Protein AF-A0A967S9K1-F1 (afdb_monomer_lite)

Radius of gyration: 13.37 Å; chains: 1; bounding box: 33×18×40 Å

Structure (mmCIF, N/CA/C/O backbone):
data_AF-A0A967S9K1-F1
#
_entry.id   AF-A0A967S9K1-F1
#
loop_
_atom_site.group_PDB
_atom_site.id
_atom_site.type_symbol
_atom_site.label_atom_id
_atom_site.label_alt_id
_atom_site.label_comp_id
_atom_site.label_asym_id
_atom_site.label_entity_id
_atom_site.label_seq_id
_atom_site.pdbx_PDB_ins_code
_atom_site.Cartn_x
_atom_site.Cartn_y
_atom_site.Cartn_z
_atom_site.occupancy
_atom_site.B_iso_or_equiv
_atom_site.auth_seq_id
_atom_site.auth_comp_id
_atom_site.auth_asym_id
_atom_site.auth_atom_id
_atom_site.pdbx_PDB_model_num
ATOM 1 N N . MET A 1 1 ? 8.281 11.424 -25.701 1.00 70.38 1 MET A N 1
ATOM 2 C CA . MET A 1 1 ? 6.899 10.934 -25.880 1.00 70.38 1 MET A CA 1
ATOM 3 C C . MET A 1 1 ? 6.583 10.106 -24.648 1.00 70.38 1 MET A C 1
ATOM 5 O O . MET A 1 1 ? 7.415 9.271 -24.311 1.00 70.38 1 MET A O 1
ATOM 9 N N . LEU A 1 2 ? 5.515 10.409 -23.907 1.00 72.44 2 LEU A N 1
ATOM 10 C CA . LEU A 1 2 ? 5.130 9.585 -22.758 1.00 72.44 2 LEU A CA 1
ATOM 11 C C . LEU A 1 2 ? 4.681 8.216 -23.278 1.00 72.44 2 LEU A C 1
ATOM 13 O O . LEU A 1 2 ? 4.014 8.140 -24.305 1.00 72.44 2 LEU A O 1
ATOM 17 N N . ASP A 1 3 ? 5.074 7.146 -22.592 1.00 89.06 3 ASP A N 1
ATOM 18 C CA . ASP A 1 3 ? 4.477 5.834 -22.828 1.00 89.06 3 ASP A CA 1
ATOM 19 C C . ASP A 1 3 ? 3.045 5.863 -22.278 1.00 89.06 3 ASP A C 1
ATOM 21 O O . ASP A 1 3 ? 2.818 5.752 -21.067 1.00 89.06 3 ASP A O 1
ATOM 25 N N . GLU A 1 4 ? 2.098 6.083 -23.187 1.00 90.69 4 GLU A N 1
ATOM 26 C CA . GLU A 1 4 ? 0.667 6.183 -22.906 1.00 90.69 4 GLU A CA 1
ATOM 27 C C . GLU A 1 4 ? 0.114 4.892 -22.287 1.00 90.69 4 GLU A C 1
ATOM 29 O O . GLU A 1 4 ? -0.736 4.946 -21.397 1.00 90.69 4 GLU A O 1
ATOM 34 N N . ALA A 1 5 ? 0.634 3.723 -22.680 1.00 89.06 5 ALA A N 1
ATOM 35 C CA . ALA A 1 5 ? 0.191 2.445 -22.129 1.00 89.06 5 ALA A CA 1
ATOM 36 C C . ALA A 1 5 ? 0.617 2.309 -20.661 1.00 89.06 5 ALA A C 1
ATOM 38 O O . ALA A 1 5 ? -0.197 1.974 -19.796 1.00 89.06 5 ALA A O 1
ATOM 39 N N . ALA A 1 6 ? 1.870 2.653 -20.353 1.00 85.62 6 ALA A N 1
ATOM 40 C CA . ALA A 1 6 ? 2.351 2.669 -18.976 1.00 85.62 6 ALA A CA 1
ATOM 41 C C . ALA A 1 6 ? 1.652 3.747 -18.125 1.00 85.62 6 ALA A C 1
ATOM 43 O O . ALA A 1 6 ? 1.467 3.564 -16.920 1.00 85.62 6 ALA A O 1
ATOM 44 N N . ALA A 1 7 ? 1.261 4.880 -18.718 1.00 86.88 7 ALA A N 1
ATOM 45 C CA . ALA A 1 7 ? 0.492 5.917 -18.030 1.00 86.88 7 ALA A CA 1
ATOM 46 C C . ALA A 1 7 ? -0.927 5.447 -17.684 1.00 86.88 7 ALA A C 1
ATOM 48 O O . ALA A 1 7 ? -1.347 5.602 -16.535 1.00 86.88 7 ALA A O 1
ATOM 49 N N . ALA A 1 8 ? -1.621 4.809 -18.629 1.00 90.31 8 ALA A N 1
ATOM 50 C CA . ALA A 1 8 ? -2.941 4.227 -18.408 1.00 90.31 8 ALA A CA 1
ATOM 51 C C . ALA A 1 8 ? -2.914 3.122 -17.337 1.00 90.31 8 ALA A C 1
ATOM 53 O O . ALA A 1 8 ? -3.761 3.108 -16.444 1.00 90.31 8 ALA A O 1
ATOM 54 N N . GLU A 1 9 ? -1.903 2.243 -17.365 1.00 89.44 9 GLU A N 1
ATOM 55 C CA . GLU A 1 9 ? -1.723 1.192 -16.353 1.00 89.44 9 GLU A CA 1
ATOM 56 C C . GLU A 1 9 ? -1.539 1.780 -14.945 1.00 89.44 9 GLU A C 1
ATOM 58 O O . GLU A 1 9 ? -2.119 1.282 -13.977 1.00 89.44 9 GLU A O 1
ATOM 63 N N . ARG A 1 10 ? -0.756 2.860 -14.822 1.00 88.44 10 ARG A N 1
ATOM 64 C CA . ARG A 1 10 ? -0.566 3.559 -13.545 1.00 88.44 10 ARG A CA 1
ATOM 65 C C . ARG A 1 10 ? -1.850 4.216 -13.063 1.00 88.44 10 ARG A C 1
ATOM 67 O O . ARG A 1 10 ? -2.177 4.065 -11.891 1.00 88.44 10 ARG A O 1
ATOM 74 N N . LEU A 1 11 ? -2.572 4.911 -13.942 1.00 87.50 11 LEU A N 1
ATOM 75 C CA . LEU A 1 11 ? -3.817 5.595 -13.589 1.00 87.50 11 LEU A CA 1
ATOM 76 C C . LEU A 1 11 ? -4.866 4.607 -13.065 1.00 87.50 11 LEU A C 1
ATOM 78 O O . LEU A 1 11 ? -5.467 4.853 -12.024 1.00 87.50 11 LEU A O 1
ATOM 82 N N . ALA A 1 12 ? -5.006 3.453 -13.722 1.00 88.25 12 ALA A N 1
ATOM 83 C CA . ALA A 1 12 ? -5.931 2.400 -13.307 1.00 88.25 12 ALA A CA 1
ATOM 84 C C . ALA A 1 12 ? -5.629 1.820 -11.909 1.00 88.25 12 ALA A C 1
ATOM 86 O O . ALA A 1 12 ? -6.508 1.228 -11.291 1.00 88.25 12 ALA A O 1
ATOM 87 N N . ARG A 1 13 ? -4.396 1.970 -11.403 1.00 87.19 13 ARG A N 1
ATOM 88 C CA . ARG A 1 13 ? -3.949 1.444 -10.097 1.00 87.19 13 ARG A CA 1
ATOM 89 C C . ARG A 1 13 ? -3.550 2.532 -9.094 1.00 87.19 13 ARG A C 1
ATOM 91 O O . ARG A 1 13 ? -2.995 2.215 -8.043 1.00 87.19 13 ARG A O 1
ATOM 98 N N . T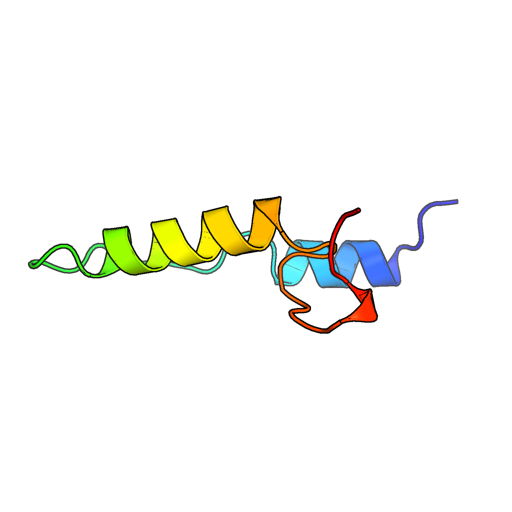YR A 1 14 ? -3.786 3.800 -9.428 1.00 82.44 14 TYR A N 1
ATOM 99 C CA . TYR A 1 14 ? -3.286 4.955 -8.678 1.00 82.44 14 TYR A CA 1
ATOM 100 C C . TYR A 1 14 ? -3.933 5.138 -7.309 1.00 82.44 14 TYR A C 1
ATOM 102 O O . TYR A 1 14 ? -3.256 5.506 -6.352 1.00 82.44 14 TYR A O 1
ATOM 110 N N . ALA A 1 15 ? -5.228 4.877 -7.205 1.00 82.06 15 ALA A N 1
ATOM 111 C CA . ALA A 1 15 ? -5.960 5.018 -5.959 1.00 82.06 15 ALA A CA 1
ATOM 112 C C . ALA A 1 15 ? -6.972 3.874 -5.862 1.00 82.06 15 ALA A C 1
ATOM 114 O O . ALA A 1 15 ? -8.029 3.948 -6.488 1.00 82.06 15 ALA A O 1
ATOM 115 N N . PRO A 1 16 ? -6.639 2.793 -5.140 1.00 84.38 16 PRO A N 1
ATOM 116 C CA . PRO A 1 16 ? -7.619 1.780 -4.783 1.00 84.38 16 PRO A CA 1
ATOM 117 C C . PRO A 1 16 ? -8.713 2.409 -3.918 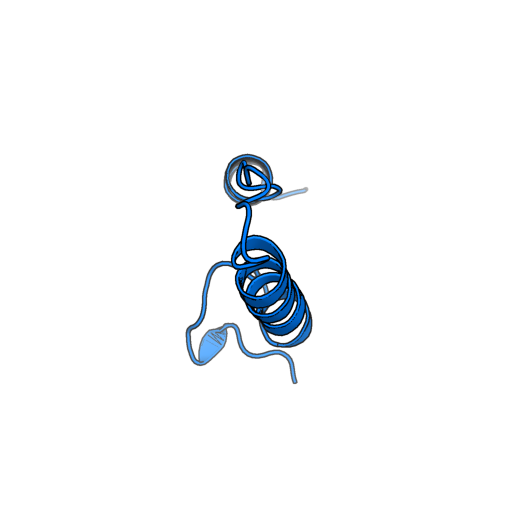1.00 84.38 16 PRO A C 1
ATOM 119 O O . PRO A 1 16 ? -8.425 3.265 -3.079 1.00 84.38 16 PRO A O 1
ATOM 122 N N . GLU A 1 17 ? -9.951 1.968 -4.103 1.00 87.00 17 GLU A N 1
ATOM 123 C CA . GLU A 1 17 ? -11.049 2.336 -3.214 1.00 87.00 17 GLU A CA 1
ATOM 124 C C . GLU A 1 17 ? -10.832 1.679 -1.844 1.00 87.00 17 GLU A C 1
ATOM 126 O O . GLU A 1 17 ? -10.525 0.486 -1.757 1.00 87.00 17 GLU A O 1
ATOM 131 N N . LEU A 1 18 ? -10.931 2.473 -0.776 1.00 88.88 18 LEU A N 1
ATOM 132 C CA . LEU A 1 18 ? -10.714 2.018 0.591 1.00 88.88 18 LEU A CA 1
ATOM 133 C C . LEU A 1 18 ? -11.804 2.570 1.502 1.00 88.88 18 LEU A C 1
ATOM 135 O O . LEU A 1 18 ? -11.838 3.764 1.793 1.00 88.88 18 LEU A O 1
ATOM 139 N N . GLU A 1 19 ? -12.638 1.668 2.003 1.00 91.06 19 GLU A N 1
ATOM 140 C CA . GLU A 1 19 ? -13.679 2.003 2.965 1.00 91.06 19 GLU A CA 1
ATOM 141 C C . GLU A 1 19 ? -13.126 2.020 4.401 1.00 91.06 19 GLU A C 1
ATOM 143 O O . GLU A 1 19 ? -12.413 1.090 4.806 1.00 91.06 19 GLU A O 1
ATOM 148 N N . PRO A 1 20 ? -13.449 3.045 5.212 1.00 91.00 20 PRO A N 1
ATOM 149 C CA . PRO A 1 20 ? -13.073 3.073 6.617 1.00 91.00 20 PRO A CA 1
ATOM 150 C C . PRO A 1 20 ? -13.736 1.934 7.399 1.00 91.00 20 PRO A C 1
ATOM 152 O O . PRO A 1 20 ? -14.949 1.896 7.588 1.00 91.00 20 PRO A O 1
ATOM 155 N N . ALA A 1 21 ? -12.922 1.007 7.897 1.00 91.06 21 ALA A N 1
ATOM 156 C CA . ALA A 1 21 ? -13.393 -0.065 8.768 1.00 91.06 21 ALA A CA 1
ATOM 157 C C . ALA A 1 21 ? -13.489 0.379 10.251 1.00 91.06 21 ALA A C 1
ATOM 159 O O . ALA A 1 21 ? -12.628 1.150 10.700 1.00 91.06 21 ALA A O 1
ATOM 160 N N . PRO A 1 22 ? -14.485 -0.107 11.028 1.00 93.19 22 PRO A N 1
ATOM 161 C CA . PRO A 1 22 ? -14.733 0.325 12.411 1.00 93.19 22 PRO A CA 1
ATOM 162 C C . PRO A 1 22 ? -13.567 0.131 13.383 1.00 93.19 22 PRO A C 1
ATOM 164 O O . PRO A 1 22 ? -13.470 0.867 14.363 1.00 93.19 22 PRO A O 1
ATOM 167 N N . PHE A 1 23 ? -12.685 -0.838 13.129 1.00 95.12 23 PHE A N 1
ATOM 168 C CA . PHE A 1 23 ? -11.537 -1.127 13.990 1.00 95.12 23 PHE A CA 1
ATOM 169 C C . PHE A 1 23 ? -10.218 -0.585 13.424 1.00 95.12 23 PHE A C 1
ATOM 171 O O . PHE A 1 23 ? -9.149 -0.874 13.958 1.00 95.12 23 PHE A O 1
ATOM 178 N N . GLY A 1 24 ? -10.275 0.251 12.382 1.00 92.50 24 GLY A N 1
ATOM 179 C CA . GLY A 1 24 ? -9.102 0.949 11.862 1.00 92.50 24 GLY A CA 1
ATOM 180 C C . GLY A 1 24 ? -8.217 0.123 10.926 1.00 92.50 24 GLY A C 1
ATOM 181 O O . GLY A 1 24 ? -7.095 0.532 10.641 1.00 92.50 24 GLY A O 1
ATOM 182 N N . GLU A 1 25 ? -8.689 -1.007 10.398 1.00 93.94 25 GLU A N 1
ATOM 183 C CA . GLU A 1 25 ? -7.925 -1.880 9.493 1.00 93.94 25 GLU A CA 1
ATOM 184 C C . GLU A 1 25 ? -7.431 -1.139 8.238 1.00 93.94 25 GLU A C 1
ATOM 186 O O . GLU A 1 25 ? -6.344 -1.410 7.718 1.00 93.94 25 GLU A O 1
ATOM 191 N N . HIS A 1 26 ? -8.198 -0.137 7.802 1.00 93.12 26 HIS A N 1
ATOM 192 C CA . HIS A 1 26 ? -7.846 0.766 6.713 1.00 93.12 26 HIS A CA 1
ATOM 193 C C . HIS A 1 26 ? -6.513 1.497 6.964 1.00 93.12 26 HIS A C 1
ATOM 195 O O . HIS A 1 26 ? -5.743 1.688 6.028 1.00 93.12 26 HIS A O 1
ATOM 201 N N . ALA A 1 27 ? -6.171 1.839 8.211 1.00 93.50 27 ALA A N 1
ATOM 202 C CA . ALA A 1 27 ? -4.919 2.524 8.536 1.00 93.50 27 ALA A CA 1
ATOM 203 C C . ALA A 1 27 ? -3.690 1.631 8.298 1.00 93.50 27 ALA A C 1
ATOM 205 O O . ALA A 1 27 ? -2.692 2.076 7.726 1.00 93.50 27 ALA A O 1
ATOM 206 N N . LEU A 1 28 ? -3.770 0.351 8.681 1.00 93.94 28 LEU A N 1
ATOM 207 C CA . LEU A 1 28 ? -2.696 -0.614 8.433 1.00 93.94 28 LEU A CA 1
ATOM 208 C C . LEU A 1 28 ? -2.530 -0.893 6.934 1.00 93.94 28 LEU A C 1
ATOM 210 O O . LEU A 1 28 ? -1.405 -1.038 6.444 1.00 93.94 28 LEU A O 1
ATOM 214 N N . TRP A 1 29 ? -3.639 -0.948 6.196 1.00 92.44 29 TRP A N 1
ATOM 215 C CA . TRP A 1 29 ? -3.604 -1.063 4.743 1.00 92.44 29 TRP A CA 1
ATOM 216 C C . TRP A 1 29 ? -2.923 0.158 4.104 1.00 92.44 29 TRP A C 1
ATOM 218 O O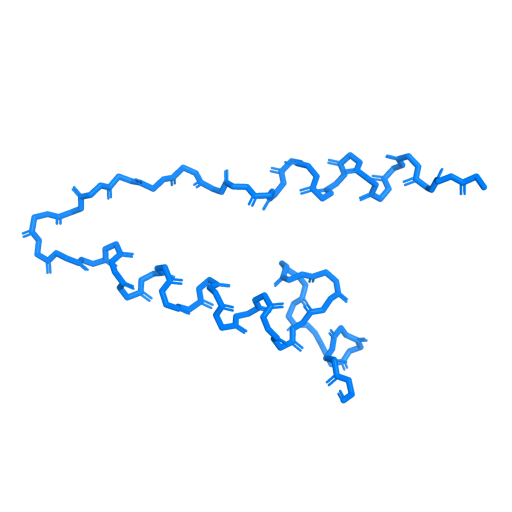 . TRP A 1 29 ? -1.976 -0.016 3.335 1.00 92.44 29 TRP A O 1
ATOM 228 N N . VAL A 1 30 ? -3.321 1.380 4.491 1.00 92.56 30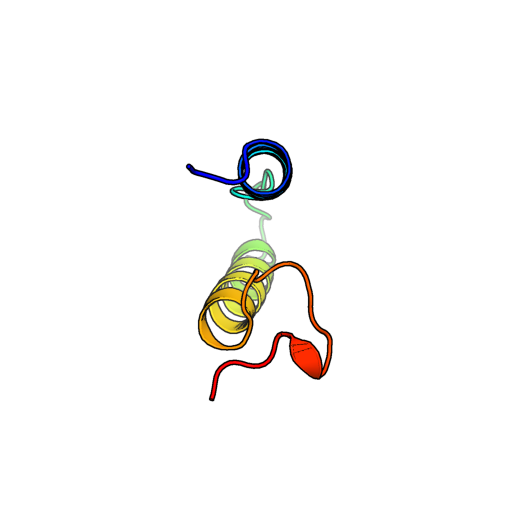 VAL A N 1
ATOM 229 C CA . VAL A 1 30 ? -2.738 2.636 3.976 1.00 92.56 30 VAL A CA 1
ATOM 230 C C . VAL A 1 30 ? -1.246 2.697 4.265 1.00 92.56 30 VAL A C 1
ATOM 232 O O . VAL A 1 30 ? -0.468 3.063 3.389 1.00 92.56 30 VAL A O 1
ATOM 235 N N . TRP A 1 31 ? -0.820 2.293 5.462 1.00 93.50 31 TRP A N 1
ATOM 236 C CA . TRP A 1 31 ? 0.598 2.249 5.804 1.00 93.50 31 TRP A CA 1
ATOM 237 C C . TRP A 1 31 ? 1.403 1.367 4.842 1.00 93.50 31 TRP A C 1
ATOM 239 O O . TRP A 1 31 ? 2.420 1.808 4.305 1.00 93.50 31 TRP A O 1
ATOM 249 N N . ASN A 1 32 ? 0.945 0.138 4.581 1.00 92.00 32 ASN A N 1
ATOM 250 C CA . ASN A 1 32 ? 1.623 -0.752 3.636 1.00 92.00 32 ASN A CA 1
ATOM 251 C C . ASN A 1 32 ? 1.604 -0.185 2.210 1.00 92.00 32 ASN A C 1
ATOM 253 O O . ASN A 1 32 ? 2.613 -0.265 1.514 1.00 92.00 32 ASN A O 1
ATOM 257 N N . TYR A 1 33 ? 0.494 0.432 1.802 1.00 90.94 33 TYR A N 1
ATOM 258 C CA . TYR A 1 33 ? 0.370 1.079 0.500 1.00 90.94 33 TYR A CA 1
ATOM 259 C C . TYR A 1 33 ? 1.396 2.210 0.312 1.00 90.94 33 TYR A C 1
ATOM 261 O O . TYR A 1 33 ? 2.142 2.217 -0.668 1.00 90.94 33 TYR A O 1
ATOM 269 N N . LEU A 1 34 ? 1.496 3.126 1.280 1.00 91.00 34 LEU A N 1
ATOM 270 C CA . LEU A 1 34 ? 2.456 4.234 1.257 1.00 91.00 34 LEU A CA 1
ATOM 271 C C . LEU A 1 34 ? 3.906 3.743 1.334 1.00 91.00 34 LEU A C 1
ATOM 273 O O . LEU A 1 34 ? 4.777 4.266 0.639 1.00 91.00 34 LEU A O 1
ATOM 277 N N . ARG A 1 35 ? 4.171 2.708 2.141 1.00 92.19 35 ARG A N 1
ATOM 278 C CA . ARG A 1 35 ? 5.488 2.063 2.195 1.00 92.19 35 ARG A CA 1
ATOM 279 C C . ARG A 1 35 ? 5.892 1.539 0.818 1.00 92.19 35 ARG A C 1
ATOM 281 O O . ARG A 1 35 ? 7.006 1.795 0.372 1.00 92.19 35 ARG A O 1
ATOM 288 N N . ASP A 1 36 ? 4.998 0.835 0.133 1.00 91.69 36 ASP A N 1
ATOM 289 C CA . ASP A 1 36 ? 5.295 0.260 -1.180 1.00 91.69 36 ASP A CA 1
ATOM 290 C C . ASP A 1 36 ? 5.502 1.362 -2.243 1.00 91.69 36 ASP A C 1
ATOM 292 O O . ASP A 1 36 ? 6.344 1.213 -3.128 1.00 91.69 36 ASP A O 1
ATOM 296 N N . GLN A 1 37 ? 4.844 2.523 -2.109 1.00 89.38 37 GLN A N 1
ATOM 297 C CA . GLN A 1 37 ? 5.121 3.705 -2.941 1.00 89.38 37 GLN A CA 1
ATOM 298 C C . GLN A 1 37 ? 6.519 4.299 -2.749 1.00 89.38 37 GLN A C 1
ATOM 300 O O . GLN A 1 37 ? 7.110 4.805 -3.712 1.00 89.38 37 GLN A O 1
ATOM 305 N N . ALA A 1 38 ? 7.046 4.231 -1.527 1.00 90.12 38 ALA A N 1
ATOM 306 C CA . ALA A 1 38 ? 8.393 4.684 -1.212 1.00 90.12 38 ALA A CA 1
ATOM 307 C C . ALA A 1 38 ? 9.467 3.689 -1.678 1.00 90.12 38 ALA A C 1
ATOM 309 O O . ALA A 1 38 ? 10.538 4.112 -2.102 1.00 90.12 38 ALA A O 1
ATOM 310 N N . LEU A 1 39 ? 9.180 2.385 -1.620 1.00 91.38 39 LEU A N 1
ATOM 311 C CA . LEU A 1 39 ? 10.156 1.329 -1.907 1.00 91.38 39 LEU A CA 1
ATOM 312 C C . LEU A 1 39 ? 10.213 0.912 -3.376 1.00 91.38 39 LEU A C 1
ATOM 314 O O . LEU A 1 39 ? 11.275 0.499 -3.835 1.00 91.38 39 LEU A O 1
ATOM 318 N N . PHE A 1 40 ? 9.103 1.004 -4.111 1.00 91.25 40 PHE A N 1
ATOM 319 C CA . PHE A 1 40 ? 9.012 0.466 -5.467 1.00 91.25 40 PHE A CA 1
ATOM 320 C C . PHE A 1 40 ? 8.644 1.527 -6.508 1.00 91.25 40 PHE A C 1
ATOM 322 O O . PHE A 1 40 ? 7.966 2.525 -6.228 1.00 91.25 40 PHE A O 1
ATOM 329 N N . TRP A 1 41 ? 9.078 1.305 -7.747 1.00 86.25 41 TRP A N 1
ATOM 330 C CA . TRP A 1 41 ? 8.581 2.017 -8.915 1.00 86.25 41 TRP A CA 1
ATOM 331 C C . TRP A 1 41 ? 8.379 1.076 -10.114 1.00 86.25 41 TRP A C 1
ATOM 333 O O . TRP A 1 41 ? 9.348 0.496 -10.602 1.00 86.25 41 TRP A O 1
ATOM 343 N N . PRO A 1 42 ? 7.150 0.977 -10.657 1.00 88.00 42 PRO A N 1
ATOM 344 C CA . PRO A 1 42 ? 5.895 1.523 -10.128 1.00 88.00 42 PRO A CA 1
ATOM 345 C C . PRO A 1 42 ? 5.444 0.778 -8.856 1.00 88.00 42 PRO A C 1
ATOM 347 O O . PRO A 1 42 ? 5.619 -0.429 -8.752 1.00 88.00 42 PRO A O 1
ATOM 350 N N . TRP A 1 43 ? 4.822 1.481 -7.902 1.00 86.62 43 TRP A N 1
ATOM 351 C CA . TRP A 1 43 ? 4.544 0.989 -6.534 1.00 86.62 43 TRP A CA 1
ATOM 352 C C . TRP A 1 43 ? 3.742 -0.319 -6.441 1.00 86.62 43 TRP A C 1
ATOM 354 O O . TRP A 1 43 ? 3.873 -1.071 -5.480 1.00 86.62 43 TRP A O 1
ATOM 364 N N . PHE A 1 44 ? 2.904 -0.60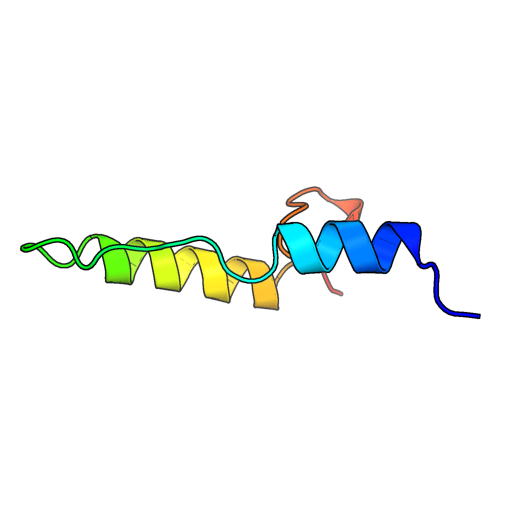7 -7.439 1.00 85.25 44 PHE A N 1
ATOM 365 C CA . PHE A 1 44 ? 2.106 -1.835 -7.502 1.00 85.25 44 PHE A CA 1
ATOM 366 C C . PHE A 1 44 ? 2.896 -3.059 -7.996 1.00 85.25 44 PHE A C 1
ATOM 368 O O . PHE A 1 44 ? 2.392 -4.180 -7.905 1.00 85.25 44 PHE A O 1
ATOM 375 N N . ARG A 1 45 ? 4.116 -2.877 -8.520 1.00 87.94 45 ARG A N 1
ATOM 376 C CA . ARG A 1 45 ? 5.031 -3.965 -8.886 1.00 87.94 45 ARG A CA 1
ATOM 377 C C . ARG A 1 45 ? 6.070 -4.127 -7.787 1.00 87.94 45 ARG A C 1
ATOM 379 O O . ARG A 1 45 ? 6.978 -3.323 -7.647 1.00 87.94 45 ARG A O 1
ATOM 386 N N . ARG A 1 46 ? 5.899 -5.177 -6.987 1.00 85.38 46 ARG A N 1
ATOM 387 C CA . ARG A 1 46 ? 6.735 -5.486 -5.816 1.00 85.38 46 ARG A CA 1
ATOM 388 C C . ARG A 1 46 ? 7.733 -6.590 -6.150 1.00 85.38 46 ARG A C 1
ATOM 390 O O . ARG A 1 46 ? 7.784 -7.616 -5.478 1.00 85.38 46 ARG A O 1
ATOM 397 N N . ASP A 1 47 ? 8.450 -6.407 -7.251 1.00 87.31 47 ASP A N 1
ATOM 398 C CA . ASP A 1 47 ? 9.502 -7.313 -7.702 1.00 87.31 47 ASP A CA 1
ATOM 399 C C . ASP A 1 47 ? 10.889 -6.697 -7.469 1.00 87.31 47 ASP A C 1
ATOM 401 O O . ASP A 1 47 ? 11.024 -5.503 -7.199 1.00 87.31 47 ASP A O 1
ATOM 405 N N . ALA A 1 48 ? 11.929 -7.530 -7.542 1.00 86.38 48 ALA A N 1
ATOM 406 C CA . ALA A 1 48 ? 13.302 -7.098 -7.288 1.00 86.38 48 ALA A CA 1
ATOM 407 C C . ALA A 1 48 ? 13.800 -6.041 -8.293 1.00 86.38 48 ALA A C 1
ATOM 409 O O . ALA A 1 48 ? 14.689 -5.265 -7.958 1.00 86.38 48 ALA A O 1
ATOM 410 N N . ALA A 1 49 ? 13.235 -5.996 -9.505 1.00 88.12 49 ALA A N 1
ATOM 411 C CA . ALA A 1 49 ? 13.607 -5.024 -10.531 1.00 88.12 49 ALA A CA 1
ATOM 412 C C . ALA A 1 49 ? 12.949 -3.651 -10.308 1.00 88.12 49 ALA A C 1
ATOM 414 O O . ALA A 1 49 ? 13.441 -2.647 -10.818 1.00 88.12 49 ALA A O 1
ATOM 415 N N . ALA A 1 50 ? 11.855 -3.605 -9.549 1.00 86.31 50 ALA A N 1
ATOM 416 C CA . ALA A 1 50 ? 11.119 -2.393 -9.222 1.00 86.31 50 ALA A CA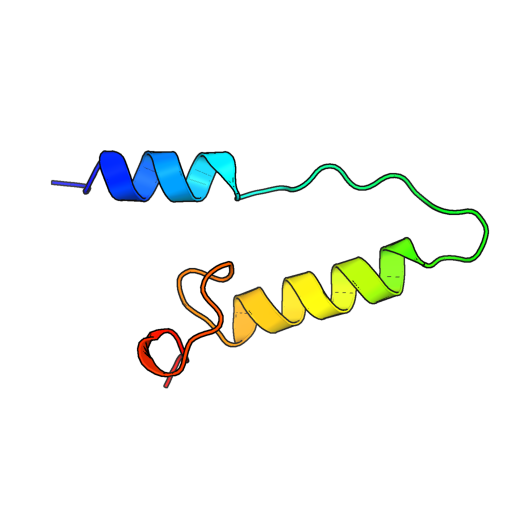 1
ATOM 417 C C . ALA A 1 50 ? 11.607 -1.703 -7.938 1.00 86.31 50 ALA A C 1
ATOM 419 O O . ALA A 1 50 ? 11.111 -0.624 -7.619 1.00 86.31 50 ALA A O 1
ATOM 420 N N . VAL A 1 51 ? 12.543 -2.297 -7.188 1.00 90.94 51 VAL A N 1
ATOM 421 C CA . VAL A 1 51 ? 13.109 -1.695 -5.968 1.00 90.94 51 VAL A CA 1
ATOM 422 C C . VAL A 1 51 ? 13.820 -0.389 -6.322 1.00 90.94 51 VAL A C 1
ATOM 424 O O . VAL A 1 51 ? 14.645 -0.346 -7.235 1.00 90.94 51 VAL A O 1
ATOM 427 N N . ARG A 1 52 ? 13.503 0.688 -5.601 1.00 83.94 52 ARG A N 1
ATOM 428 C CA . ARG A 1 52 ? 14.212 1.960 -5.751 1.00 83.94 52 ARG A CA 1
ATOM 429 C C . ARG A 1 52 ? 15.624 1.857 -5.145 1.00 83.94 52 ARG A C 1
ATOM 431 O O . ARG A 1 52 ? 15.755 1.250 -4.083 1.00 83.94 52 ARG A O 1
ATOM 438 N N . PRO A 1 53 ? 16.653 2.419 -5.807 1.00 75.75 53 PRO A N 1
ATOM 439 C CA . PRO A 1 53 ? 18.021 2.442 -5.291 1.00 75.75 53 PRO A CA 1
ATOM 440 C C . PRO A 1 53 ? 18.177 3.346 -4.063 1.00 75.75 53 PRO A C 1
ATOM 442 O O . PRO A 1 53 ? 17.389 4.313 -3.928 1.00 75.75 53 PRO A O 1
#

pLDDT: mean 88.4, std 4.89, range [70.38, 95.12]

Foldseek 3Di:
DDPVVVVVVCVVVVDDDDDQDPVRVSVVVVVLQVVLVVQFVVSVDPDPVGGDD

Secondary structure (DSSP, 8-state):
---HHHHHHHHHTSS------TTSHHHHHHHHHHHHHHHBSSTT--STTSB--

Sequence (53 aa):
MLDEAAAAERLARYAPELEPAPFGEHALWVWNYLRDQALFWPWFRRDAAAVRP